Protein AF-A0A3A5YW99-F1 (afdb_monomer_lite)

Foldseek 3Di:
DPPPAAEEEEAEAEDQDPPDPDPVNVVSVVVVVVCVVVRHDYQYQYDHPVSNLVSLVVVLVCVVVVDDHQAYEYEYDLDHSLQSHPVRHNPPVCSVVVSVVVCVVSVHYYHYDYDDNPLLDPVVLVPDPDPVNSVVSVVVNVVVVVVD

Radius of gyration: 16.88 Å; chains: 1; bounding box: 52×38×38 Å

Secondary structure (DSSP, 8-state):
-----EEEEEE-SS---SS---HHHHHHHHHHHHHHHTTEEEEEE-SSHHHHHHHHHHHHHHHHTT---SEEEEE--SS-GGG-STT---SSTTHHHHHHHHHHHTT-EEEEE----GGGSHHHHTT---HHHHHHHHHHHHHHHHT-

Structure (mmCIF, N/CA/C/O backbone):
data_AF-A0A3A5YW99-F1
#
_entry.id   AF-A0A3A5YW99-F1
#
loop_
_atom_site.group_PDB
_atom_site.id
_atom_site.type_symbol
_atom_site.label_atom_id
_atom_site.label_alt_id
_atom_site.label_comp_id
_atom_site.label_asym_id
_atom_site.label_entity_id
_atom_site.label_seq_id
_atom_site.pdbx_PDB_ins_code
_atom_site.Cartn_x
_atom_site.Cartn_y
_atom_site.Cartn_z
_atom_site.occupancy
_atom_site.B_iso_or_equiv
_atom_site.auth_seq_id
_atom_site.auth_comp_id
_atom_site.auth_asym_id
_atom_site.auth_atom_id
_atom_site.pdbx_PDB_model_num
ATOM 1 N N . MET A 1 1 ? -26.660 15.501 5.105 1.00 45.34 1 MET A N 1
ATOM 2 C CA . MET A 1 1 ? -25.822 14.352 5.504 1.00 45.34 1 MET A CA 1
ATOM 3 C C . MET A 1 1 ? -24.400 14.653 5.085 1.00 45.34 1 MET A C 1
ATOM 5 O O . MET A 1 1 ? -24.132 14.706 3.891 1.00 45.34 1 MET A O 1
ATOM 9 N N . GLU A 1 2 ? -23.525 14.930 6.043 1.00 56.53 2 GLU A N 1
ATOM 10 C CA . GLU A 1 2 ? -22.101 15.110 5.772 1.00 56.53 2 GLU A CA 1
ATOM 11 C C . GLU A 1 2 ? -21.537 13.759 5.319 1.00 56.53 2 GLU A C 1
ATOM 13 O O . GLU A 1 2 ? -21.640 12.759 6.031 1.00 56.53 2 GLU A O 1
ATOM 18 N N . LYS A 1 3 ? -21.068 13.686 4.070 1.00 61.62 3 LYS A N 1
ATOM 19 C CA . LYS A 1 3 ? -20.553 12.442 3.499 1.00 61.62 3 LYS A CA 1
ATOM 20 C C . LYS A 1 3 ? -19.266 12.112 4.253 1.00 61.62 3 LYS A C 1
ATOM 22 O O . LYS A 1 3 ? -18.290 12.850 4.148 1.00 61.62 3 LYS A O 1
ATOM 27 N N . SER A 1 4 ? -19.271 11.036 5.039 1.00 77.25 4 SER A N 1
ATOM 28 C CA . SER A 1 4 ? -18.072 10.579 5.740 1.00 77.25 4 SER A CA 1
ATOM 29 C C . SER A 1 4 ? -16.951 10.367 4.724 1.00 77.25 4 SER A C 1
ATOM 31 O O . SER A 1 4 ? -17.144 9.640 3.748 1.00 77.25 4 SER A O 1
ATOM 33 N N . ILE A 1 5 ? -15.798 11.003 4.938 1.00 86.75 5 ILE A N 1
ATOM 34 C CA . ILE A 1 5 ? -14.652 10.882 4.031 1.00 86.75 5 ILE A CA 1
ATOM 35 C C . ILE A 1 5 ? -14.193 9.422 4.015 1.00 86.75 5 ILE A C 1
ATOM 37 O O . ILE A 1 5 ? -13.712 8.909 5.028 1.00 86.75 5 ILE A O 1
ATOM 41 N N . GLN A 1 6 ? -14.332 8.769 2.863 1.00 94.88 6 GLN A N 1
ATOM 42 C CA . GLN A 1 6 ? -13.858 7.406 2.648 1.00 94.88 6 GLN A CA 1
ATOM 43 C C . GLN A 1 6 ? -12.375 7.442 2.290 1.00 94.88 6 GLN A C 1
ATOM 45 O O . GLN A 1 6 ? -11.964 8.172 1.390 1.00 94.88 6 GLN A O 1
ATOM 50 N N . ARG A 1 7 ? -11.559 6.660 3.000 1.00 97.19 7 ARG A N 1
ATOM 51 C CA . ARG A 1 7 ? -10.101 6.622 2.817 1.00 97.19 7 ARG A CA 1
ATOM 52 C C . ARG A 1 7 ? -9.661 5.249 2.371 1.00 97.19 7 ARG A C 1
ATOM 54 O O . ARG A 1 7 ? -10.116 4.242 2.911 1.00 97.19 7 ARG A O 1
ATOM 61 N N . MET A 1 8 ? -8.706 5.212 1.456 1.00 97.12 8 MET A N 1
ATOM 62 C CA . MET A 1 8 ? -8.047 3.973 1.058 1.00 97.12 8 MET A CA 1
ATOM 63 C C . MET A 1 8 ? -6.535 4.169 1.007 1.00 97.12 8 MET A C 1
ATOM 65 O O . MET A 1 8 ? -6.043 5.274 0.775 1.00 97.12 8 MET A O 1
ATOM 69 N N . ILE A 1 9 ? -5.786 3.103 1.274 1.00 97.50 9 ILE A N 1
ATOM 70 C CA . ILE A 1 9 ? -4.322 3.126 1.213 1.00 97.50 9 ILE A CA 1
ATOM 71 C C . ILE A 1 9 ? -3.901 2.541 -0.128 1.00 97.50 9 ILE A C 1
ATOM 73 O O . ILE A 1 9 ? -4.231 1.395 -0.424 1.00 97.50 9 ILE A O 1
ATOM 77 N N . PHE A 1 10 ? -3.125 3.293 -0.901 1.00 95.69 10 PHE A N 1
ATOM 78 C CA . PHE A 1 10 ? -2.525 2.805 -2.138 1.00 95.69 10 PHE A CA 1
ATOM 79 C C . PHE A 1 10 ? -1.040 2.545 -1.904 1.00 95.69 10 PHE A C 1
ATOM 81 O O . PHE A 1 10 ? -0.267 3.478 -1.695 1.00 95.69 10 PHE A O 1
ATOM 88 N N . HIS A 1 11 ? -0.626 1.282 -1.917 1.00 93.50 11 HIS A N 1
ATOM 89 C CA . HIS A 1 11 ? 0.758 0.879 -1.701 1.00 93.50 11 HIS A CA 1
ATOM 90 C C . HIS A 1 11 ? 1.416 0.434 -3.007 1.00 93.50 11 HIS A C 1
ATOM 92 O O . HIS A 1 11 ? 0.943 -0.478 -3.684 1.00 93.50 11 HIS A O 1
ATOM 98 N N . ILE A 1 12 ? 2.562 1.030 -3.321 1.00 88.94 12 ILE A N 1
ATOM 99 C CA . ILE A 1 12 ? 3.391 0.630 -4.452 1.00 88.94 12 ILE A CA 1
ATOM 100 C C . ILE A 1 12 ? 4.880 0.752 -4.074 1.00 88.94 12 ILE A C 1
ATOM 102 O O . ILE A 1 12 ? 5.363 1.844 -3.777 1.00 88.94 12 ILE A O 1
ATOM 106 N N . PRO A 1 13 ? 5.668 -0.341 -4.081 1.00 82.56 13 PRO A N 1
ATOM 107 C CA . PRO A 1 13 ? 7.060 -0.341 -3.624 1.00 82.56 13 PRO A CA 1
ATOM 108 C C . PRO A 1 13 ? 8.028 0.166 -4.710 1.00 82.56 13 PRO A C 1
ATOM 110 O O . PRO A 1 13 ? 9.129 -0.357 -4.877 1.00 82.56 13 PRO A O 1
ATOM 113 N N . MET A 1 14 ? 7.598 1.156 -5.491 1.00 78.12 14 MET A N 1
ATOM 114 C CA . MET A 1 14 ? 8.374 1.855 -6.517 1.00 78.12 14 MET A CA 1
ATOM 115 C C . MET A 1 14 ? 7.861 3.288 -6.654 1.00 78.12 14 MET A C 1
ATOM 117 O O . MET A 1 14 ? 6.774 3.607 -6.182 1.00 78.12 14 MET A O 1
ATOM 121 N N . ARG A 1 15 ? 8.641 4.165 -7.291 1.00 80.19 15 ARG A N 1
ATOM 122 C CA . ARG A 1 15 ? 8.147 5.497 -7.657 1.00 80.19 15 ARG A CA 1
ATOM 123 C C . ARG A 1 15 ? 7.216 5.393 -8.855 1.00 80.19 15 ARG A C 1
ATOM 125 O O . ARG A 1 15 ? 7.598 4.799 -9.867 1.00 80.19 15 ARG A O 1
ATOM 132 N N . ILE A 1 16 ? 6.052 6.021 -8.765 1.00 79.50 16 ILE A N 1
ATOM 133 C CA . ILE A 1 16 ? 5.203 6.258 -9.924 1.00 79.50 16 ILE A CA 1
ATOM 134 C C . ILE A 1 16 ? 5.858 7.362 -10.748 1.00 79.50 16 ILE A C 1
ATOM 136 O O . ILE A 1 16 ? 6.074 8.477 -10.276 1.00 79.50 16 ILE A O 1
ATOM 140 N N . ASN A 1 17 ? 6.196 7.048 -11.995 1.00 74.75 17 ASN A N 1
ATOM 141 C CA . ASN A 1 17 ? 6.605 8.067 -12.946 1.00 74.75 17 ASN A CA 1
ATOM 142 C C . ASN A 1 17 ? 5.360 8.551 -13.692 1.00 74.75 17 ASN A C 1
ATOM 144 O O . ASN A 1 17 ? 4.827 7.825 -14.527 1.00 74.75 17 ASN A O 1
ATOM 148 N N . ARG A 1 18 ? 4.898 9.758 -13.356 1.00 74.12 18 ARG A N 1
ATOM 149 C CA . ARG A 1 18 ? 3.702 10.370 -13.951 1.00 74.12 18 ARG A CA 1
ATOM 150 C C . ARG A 1 18 ? 3.954 10.944 -15.351 1.00 74.12 18 ARG A C 1
ATOM 152 O O . ARG A 1 18 ? 3.004 11.198 -16.074 1.00 74.12 18 ARG A O 1
ATOM 159 N N . GLU A 1 19 ? 5.218 11.113 -15.732 1.00 67.81 19 GLU A N 1
ATOM 160 C CA . GLU A 1 19 ? 5.637 11.700 -17.011 1.00 67.81 19 GLU A CA 1
ATOM 161 C C . GLU A 1 19 ? 5.962 10.633 -18.070 1.00 67.81 19 GLU A C 1
ATOM 163 O O . GLU A 1 19 ? 5.988 10.924 -19.263 1.00 67.81 19 GLU A O 1
ATOM 168 N N . ARG A 1 20 ? 6.216 9.377 -17.667 1.00 59.78 20 ARG A N 1
ATOM 169 C CA . ARG A 1 20 ? 6.559 8.287 -18.597 1.00 59.78 2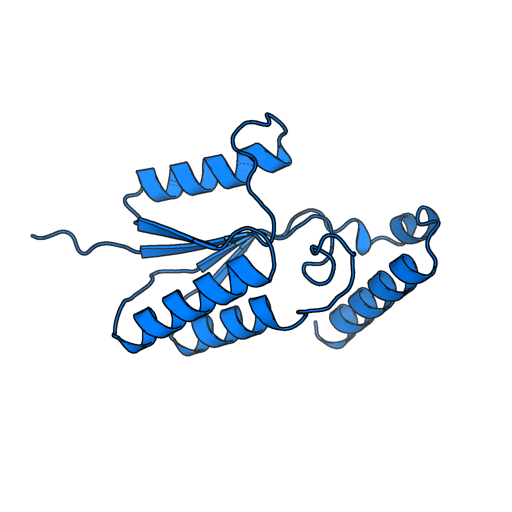0 ARG A CA 1
ATOM 170 C C . ARG A 1 20 ? 5.343 7.476 -19.033 1.00 59.78 20 ARG A C 1
ATOM 172 O O . ARG A 1 20 ? 4.686 6.824 -18.226 1.00 59.78 20 ARG A O 1
ATOM 179 N N . ALA A 1 21 ? 5.165 7.388 -20.348 1.00 55.88 21 ALA A N 1
ATOM 180 C CA . ALA A 1 21 ? 4.105 6.641 -21.021 1.00 55.88 21 ALA A CA 1
ATOM 181 C C . ALA A 1 21 ? 4.393 5.131 -21.209 1.00 55.88 21 ALA A C 1
ATOM 183 O O . ALA A 1 21 ? 3.995 4.546 -22.211 1.00 55.88 21 ALA A O 1
ATOM 184 N N . SER A 1 22 ? 5.089 4.459 -20.283 1.00 59.78 22 SER A N 1
ATOM 185 C CA . SER A 1 22 ? 5.155 2.986 -20.318 1.00 59.78 22 SER A CA 1
ATOM 186 C C . SER A 1 22 ? 3.912 2.376 -19.669 1.00 59.78 22 SER A C 1
ATOM 188 O O . SER A 1 22 ? 3.496 2.821 -18.601 1.00 59.78 22 SER A O 1
ATOM 190 N N . ALA A 1 23 ? 3.348 1.314 -20.256 1.00 57.66 23 ALA A N 1
ATOM 191 C CA . ALA A 1 23 ? 2.140 0.641 -19.751 1.00 57.66 23 ALA A CA 1
ATOM 192 C C . ALA A 1 23 ? 2.240 0.225 -18.265 1.00 57.66 23 ALA A C 1
ATOM 194 O O . ALA A 1 23 ? 1.275 0.337 -17.507 1.00 57.66 23 ALA A O 1
ATOM 195 N N . SER A 1 24 ? 3.436 -0.170 -17.814 1.00 59.78 24 SER A N 1
ATOM 196 C CA . SER A 1 24 ? 3.736 -0.505 -16.414 1.00 59.78 24 SER A CA 1
ATOM 197 C C . SER A 1 24 ? 3.653 0.689 -15.451 1.00 59.78 24 SER A C 1
ATOM 199 O O . SER A 1 24 ? 3.419 0.490 -14.258 1.00 59.78 24 SER A O 1
ATOM 201 N N . SER A 1 25 ? 3.820 1.913 -15.960 1.00 66.44 25 SER A N 1
ATOM 202 C CA . SER A 1 25 ? 3.738 3.179 -15.218 1.00 66.44 25 SER A CA 1
ATOM 203 C C . SER A 1 25 ? 2.347 3.809 -15.287 1.00 66.44 25 SER A C 1
ATOM 205 O O . SER A 1 25 ? 1.930 4.450 -14.328 1.00 66.44 25 SER A O 1
ATOM 207 N N . ILE A 1 26 ? 1.604 3.571 -16.373 1.00 80.44 26 ILE A N 1
ATOM 208 C CA . ILE A 1 26 ? 0.255 4.119 -16.575 1.00 80.44 26 ILE A CA 1
ATOM 209 C C . ILE A 1 26 ? -0.767 3.457 -15.645 1.00 80.44 26 ILE A C 1
ATOM 211 O O . ILE A 1 26 ? -1.641 4.133 -15.108 1.00 80.44 26 ILE A O 1
ATOM 215 N N . ARG A 1 27 ? -0.663 2.142 -15.417 1.00 85.19 27 ARG A N 1
ATOM 216 C CA . ARG A 1 27 ? -1.647 1.400 -14.610 1.00 85.19 27 ARG A CA 1
ATOM 217 C C . ARG A 1 27 ? -1.789 1.928 -13.168 1.00 85.19 27 ARG A C 1
ATOM 219 O O . ARG A 1 27 ? -2.921 2.233 -12.803 1.00 85.19 27 ARG A O 1
ATOM 226 N N . PRO A 1 28 ? -0.713 2.107 -12.369 1.00 89.44 28 PRO A N 1
ATOM 227 C CA . PRO A 1 28 ? -0.835 2.702 -11.036 1.00 89.44 28 PRO A CA 1
ATOM 228 C C . PRO A 1 28 ? -1.515 4.076 -11.053 1.00 89.44 28 PRO A C 1
ATOM 230 O O . PRO A 1 28 ? -2.364 4.348 -10.212 1.00 89.44 28 PRO A O 1
ATOM 233 N N . VAL A 1 29 ? -1.186 4.918 -12.042 1.00 89.38 29 VAL A N 1
ATOM 234 C CA . VAL A 1 29 ? -1.790 6.251 -12.209 1.00 89.38 29 VAL A CA 1
ATOM 235 C C . VAL A 1 29 ? -3.292 6.128 -12.462 1.00 89.38 29 VAL A C 1
ATOM 237 O O . VAL A 1 29 ? -4.084 6.737 -11.751 1.00 89.38 29 VAL A O 1
ATOM 240 N N . LYS A 1 30 ? -3.699 5.275 -13.409 1.00 91.00 30 LYS A N 1
ATOM 241 C CA . LYS A 1 30 ? -5.114 5.050 -13.739 1.00 91.00 30 LYS A CA 1
ATOM 242 C C . LYS A 1 30 ? -5.911 4.480 -12.569 1.00 91.00 30 LYS A C 1
ATOM 244 O O . LYS A 1 30 ? -7.070 4.849 -12.400 1.00 91.00 30 LYS A O 1
ATOM 249 N N . MET A 1 31 ? -5.301 3.612 -11.763 1.00 92.81 31 MET A N 1
ATOM 250 C CA . MET A 1 31 ? -5.939 3.071 -10.564 1.00 92.81 31 MET A CA 1
ATOM 251 C C . MET A 1 31 ? -6.138 4.146 -9.491 1.00 92.81 31 MET A C 1
ATOM 253 O O . MET A 1 31 ? -7.221 4.216 -8.917 1.00 92.81 31 MET A O 1
ATOM 257 N N . ILE A 1 32 ? -5.147 5.013 -9.252 1.00 93.25 32 ILE A N 1
ATOM 258 C CA . ILE A 1 32 ? -5.292 6.155 -8.330 1.00 93.25 32 ILE A CA 1
ATOM 259 C C . ILE A 1 32 ? -6.422 7.074 -8.809 1.00 93.25 32 ILE A C 1
ATOM 261 O O . ILE A 1 32 ? -7.364 7.306 -8.055 1.00 93.25 32 ILE A O 1
ATOM 265 N N . GLU A 1 33 ? -6.397 7.491 -10.081 1.00 93.88 33 GLU A N 1
ATOM 266 C CA . GLU A 1 33 ? -7.447 8.329 -10.685 1.00 93.88 33 GLU A CA 1
ATOM 267 C C . GLU A 1 33 ? -8.840 7.679 -10.582 1.00 93.88 33 GLU A C 1
ATOM 269 O O . GLU A 1 33 ? -9.857 8.356 -10.444 1.00 93.88 33 GLU A O 1
ATOM 274 N N . ALA A 1 34 ? -8.927 6.350 -10.700 1.00 95.25 34 ALA A N 1
ATOM 275 C CA . ALA A 1 34 ? -10.185 5.627 -10.550 1.00 95.25 34 ALA A CA 1
ATOM 276 C C . ALA A 1 34 ? -10.714 5.697 -9.111 1.00 95.25 34 ALA A C 1
ATOM 278 O O . ALA A 1 34 ? -11.887 6.011 -8.924 1.00 95.25 34 ALA A O 1
ATOM 279 N N . PHE A 1 35 ? -9.869 5.467 -8.102 1.00 95.38 35 PHE A N 1
ATOM 280 C CA . PHE A 1 35 ? -10.285 5.567 -6.700 1.00 95.38 35 PHE A CA 1
ATOM 281 C C . PHE A 1 35 ? -10.665 6.998 -6.305 1.00 95.38 35 PHE A C 1
ATOM 283 O O . PHE A 1 35 ? -11.682 7.190 -5.638 1.00 95.38 35 PHE A O 1
ATOM 290 N N . GLU A 1 36 ? -9.920 7.998 -6.775 1.00 95.06 36 GLU A N 1
ATOM 291 C CA . GLU A 1 36 ? -10.257 9.412 -6.568 1.00 95.06 36 GLU A CA 1
ATOM 292 C C . GLU A 1 36 ? -11.624 9.755 -7.181 1.00 95.06 36 GLU A C 1
ATOM 294 O O . GLU A 1 36 ? -12.462 10.366 -6.519 1.00 95.06 36 GLU A O 1
ATOM 299 N N . ARG A 1 37 ? -11.914 9.285 -8.405 1.00 95.75 37 ARG A N 1
ATOM 300 C CA . ARG A 1 37 ? -13.232 9.469 -9.050 1.00 95.75 37 ARG A CA 1
ATOM 301 C C . ARG A 1 37 ? -14.379 8.765 -8.329 1.00 95.75 37 ARG A C 1
ATOM 303 O O . ARG A 1 37 ? -15.507 9.244 -8.387 1.00 95.75 37 ARG A O 1
ATOM 310 N N . LEU A 1 38 ? -14.105 7.656 -7.643 1.00 94.56 38 LEU A N 1
ATOM 311 C CA . LEU A 1 38 ? -15.080 6.986 -6.776 1.00 94.56 38 LEU A CA 1
ATOM 312 C C . LEU A 1 38 ? -15.334 7.759 -5.467 1.00 94.56 38 LEU A C 1
ATOM 314 O O . LEU A 1 38 ? -16.252 7.414 -4.725 1.00 94.56 38 LEU A O 1
ATOM 318 N N . GLY A 1 39 ? -14.567 8.822 -5.201 1.00 95.12 39 GLY A N 1
ATOM 319 C CA . GLY A 1 39 ? -14.714 9.682 -4.030 1.00 95.12 39 GLY A CA 1
ATOM 320 C C . GLY A 1 39 ? -13.842 9.281 -2.843 1.00 95.12 39 GLY A C 1
ATOM 321 O O . GLY A 1 39 ? -14.085 9.764 -1.737 1.00 95.12 39 GLY A O 1
ATOM 322 N N . TYR A 1 40 ? -12.845 8.415 -3.048 1.00 96.31 40 TYR A N 1
ATOM 323 C CA . TYR A 1 40 ? -11.885 8.069 -2.005 1.00 96.31 40 TYR A CA 1
ATOM 324 C C . TYR A 1 40 ? -10.791 9.127 -1.866 1.00 96.31 40 TYR A C 1
ATOM 326 O O . TYR A 1 40 ? -10.194 9.568 -2.846 1.00 96.31 40 TYR A O 1
ATOM 334 N N . GLU A 1 41 ? -10.433 9.438 -0.625 1.00 96.69 41 GLU A N 1
ATOM 335 C CA . GLU A 1 41 ? -9.150 10.049 -0.300 1.00 96.69 41 GLU A CA 1
ATOM 336 C C . GLU A 1 41 ? -8.060 8.963 -0.384 1.00 96.69 41 GLU A C 1
ATOM 338 O O . GLU A 1 41 ? -7.999 8.037 0.438 1.00 96.69 41 GLU A O 1
ATOM 343 N N . VAL A 1 42 ? -7.210 9.058 -1.410 1.00 96.75 42 VAL A N 1
ATOM 344 C CA . VAL A 1 42 ? -6.159 8.073 -1.694 1.00 96.75 42 VAL A CA 1
ATOM 345 C C . VAL A 1 42 ? -4.881 8.398 -0.922 1.00 96.75 42 VAL A C 1
ATOM 347 O O . VAL A 1 42 ? -4.141 9.337 -1.225 1.00 96.75 42 VAL A O 1
ATOM 350 N N . ILE A 1 43 ? -4.563 7.567 0.067 1.00 97.00 43 ILE A N 1
ATOM 351 C CA . ILE A 1 43 ? -3.358 7.697 0.885 1.00 97.00 43 ILE A CA 1
ATOM 352 C C . ILE A 1 43 ? -2.229 6.882 0.258 1.00 97.00 43 ILE A C 1
ATOM 354 O O . ILE A 1 43 ? -2.081 5.681 0.490 1.00 97.00 43 ILE A O 1
ATOM 358 N N . LEU A 1 44 ? -1.419 7.564 -0.552 1.00 94.88 44 LEU A N 1
ATOM 359 C CA . LEU A 1 44 ? -0.330 6.948 -1.306 1.00 94.88 44 LEU A CA 1
ATOM 360 C C . LEU A 1 44 ? 0.893 6.628 -0.428 1.00 94.88 44 LEU A C 1
ATOM 362 O O . LEU A 1 44 ? 1.393 7.487 0.310 1.00 94.88 44 LEU A O 1
ATOM 366 N N . ILE A 1 45 ? 1.395 5.401 -0.562 1.00 93.69 45 ILE A N 1
ATOM 367 C CA . ILE A 1 45 ? 2.696 4.923 -0.091 1.00 93.69 45 ILE A CA 1
ATOM 368 C C . ILE A 1 45 ? 3.507 4.538 -1.327 1.00 93.69 45 ILE A C 1
ATOM 370 O O . ILE A 1 45 ? 3.272 3.489 -1.926 1.00 93.69 45 ILE A O 1
ATOM 374 N N . GLU A 1 46 ? 4.474 5.376 -1.688 1.00 90.00 46 GLU A N 1
ATOM 375 C CA . GLU A 1 46 ? 5.368 5.135 -2.819 1.00 90.00 46 GLU A CA 1
ATOM 376 C C . GLU A 1 46 ? 6.815 5.548 -2.523 1.00 90.00 46 GLU A C 1
ATOM 378 O O . GLU A 1 46 ? 7.115 6.201 -1.518 1.00 90.00 46 GLU A O 1
ATOM 383 N N . GLY A 1 47 ? 7.725 5.188 -3.427 1.00 83.81 47 GLY A N 1
ATOM 384 C CA . GLY A 1 47 ? 9.124 5.604 -3.364 1.00 83.81 47 GLY A CA 1
ATOM 385 C C . GLY A 1 47 ? 10.051 4.625 -2.645 1.00 83.81 47 GLY A C 1
ATOM 386 O O . GLY A 1 47 ? 9.784 3.426 -2.576 1.00 83.81 47 GLY A O 1
ATOM 387 N N . ASN A 1 48 ? 11.197 5.128 -2.178 1.00 82.50 48 ASN A N 1
ATOM 388 C CA . ASN A 1 48 ? 12.241 4.304 -1.551 1.00 82.50 48 ASN A CA 1
ATOM 389 C C . ASN A 1 48 ? 11.869 3.872 -0.118 1.00 82.50 48 ASN A C 1
ATOM 391 O O . ASN A 1 48 ? 10.927 4.408 0.471 1.00 82.50 48 ASN A O 1
ATOM 395 N N . ALA A 1 49 ? 12.624 2.937 0.469 1.00 80.62 49 ALA A N 1
ATOM 396 C CA . ALA A 1 49 ? 12.332 2.407 1.806 1.00 80.62 49 ALA A CA 1
ATOM 397 C C . ALA A 1 49 ? 12.166 3.490 2.888 1.00 80.62 49 ALA A C 1
ATOM 399 O O . ALA A 1 49 ? 11.288 3.371 3.741 1.00 80.62 49 ALA A O 1
ATOM 400 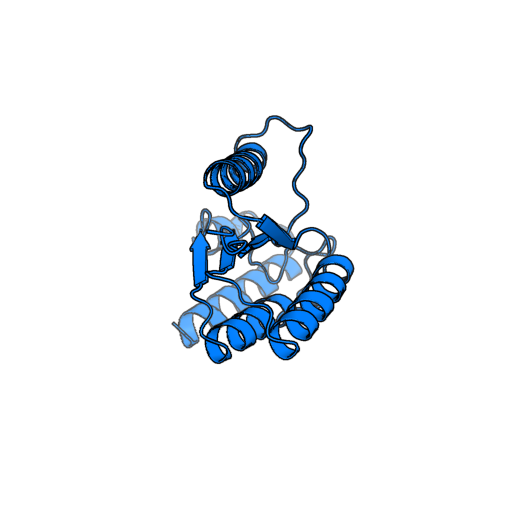N N . SER A 1 50 ? 12.962 4.565 2.851 1.00 84.06 50 SER A N 1
ATOM 401 C CA . SER A 1 50 ? 12.864 5.663 3.826 1.00 84.06 50 SER A CA 1
ATOM 402 C C . SER A 1 50 ? 11.542 6.428 3.694 1.00 84.06 50 SER A C 1
ATOM 404 O O . SER A 1 50 ? 10.846 6.650 4.691 1.00 84.06 50 SER A O 1
ATOM 406 N N . GLN A 1 51 ? 11.143 6.750 2.458 1.00 87.62 51 GLN A N 1
ATOM 407 C CA . GLN A 1 51 ? 9.860 7.397 2.159 1.00 87.62 51 GLN A CA 1
ATOM 408 C C . GLN A 1 51 ? 8.686 6.513 2.604 1.00 87.62 51 GLN A C 1
ATOM 410 O O . GLN A 1 51 ? 7.810 6.980 3.339 1.00 87.62 51 GLN A O 1
ATOM 415 N N . ARG A 1 52 ? 8.716 5.218 2.255 1.00 90.56 52 ARG A N 1
ATOM 416 C CA . ARG A 1 52 ? 7.686 4.252 2.672 1.00 90.56 52 ARG A CA 1
ATOM 417 C C . ARG A 1 52 ? 7.623 4.122 4.192 1.00 90.56 52 ARG A C 1
ATOM 419 O O . ARG A 1 52 ? 6.543 4.206 4.765 1.00 90.56 52 ARG A O 1
ATOM 426 N N . LYS A 1 53 ? 8.768 4.016 4.874 1.00 89.94 53 LYS A N 1
ATOM 427 C CA . LYS A 1 53 ? 8.846 3.924 6.342 1.00 89.94 53 LYS A CA 1
ATOM 428 C C . LYS A 1 53 ? 8.235 5.140 7.034 1.00 89.94 53 LYS A C 1
ATOM 430 O O . LYS A 1 53 ? 7.478 4.965 7.992 1.00 89.94 53 LYS A O 1
ATOM 435 N N . LYS A 1 54 ? 8.533 6.354 6.557 1.00 93.50 54 LYS A N 1
ATOM 436 C CA . LYS A 1 54 ? 7.943 7.589 7.096 1.00 93.50 54 LYS A CA 1
ATOM 437 C C . LYS A 1 54 ? 6.421 7.571 6.940 1.00 93.50 54 LYS A C 1
ATOM 439 O O . LYS A 1 54 ? 5.706 7.722 7.929 1.00 93.50 54 LYS A O 1
ATOM 444 N N . ARG A 1 55 ? 5.939 7.281 5.731 1.00 95.00 55 ARG A N 1
ATOM 445 C CA . ARG A 1 55 ? 4.506 7.249 5.419 1.00 95.00 55 ARG A CA 1
ATOM 446 C C . ARG A 1 55 ? 3.753 6.180 6.212 1.00 95.00 55 ARG A C 1
ATOM 448 O O . ARG A 1 55 ? 2.702 6.450 6.782 1.00 95.00 55 ARG A O 1
ATOM 455 N N . ILE A 1 56 ? 4.327 4.984 6.333 1.00 95.12 56 ILE A N 1
ATOM 456 C CA . ILE A 1 56 ? 3.784 3.895 7.155 1.00 95.12 56 ILE A CA 1
ATOM 457 C C . ILE A 1 56 ? 3.674 4.325 8.622 1.00 95.12 56 ILE A C 1
ATOM 459 O O . ILE A 1 56 ? 2.672 4.029 9.271 1.00 95.12 56 ILE A O 1
ATOM 463 N N . LYS A 1 57 ? 4.677 5.028 9.166 1.00 95.88 57 LYS A N 1
ATOM 464 C CA . LYS A 1 57 ? 4.636 5.517 10.553 1.00 95.88 57 LYS A CA 1
ATOM 465 C C . LYS A 1 57 ? 3.477 6.497 10.766 1.00 95.88 57 LYS A C 1
ATOM 467 O O . LYS A 1 57 ? 2.766 6.361 11.759 1.00 95.88 57 LYS A O 1
ATOM 472 N N . GLU A 1 58 ? 3.267 7.422 9.834 1.00 97.06 58 GLU A N 1
ATOM 473 C CA . GLU A 1 58 ? 2.147 8.377 9.857 1.00 97.06 58 GLU A CA 1
ATOM 474 C C . GLU A 1 58 ? 0.792 7.658 9.805 1.00 97.06 58 GLU A C 1
ATOM 476 O O . GLU A 1 58 ? -0.068 7.897 10.650 1.00 97.06 58 GLU A O 1
ATOM 481 N N . ILE A 1 59 ? 0.620 6.705 8.886 1.00 96.88 59 ILE A N 1
ATOM 482 C CA . ILE A 1 59 ? -0.633 5.945 8.755 1.00 96.88 59 ILE A CA 1
ATOM 483 C C . ILE A 1 59 ? -0.914 5.133 10.023 1.00 96.88 59 ILE A C 1
ATOM 485 O O . ILE A 1 59 ? -2.023 5.175 10.554 1.00 96.88 59 ILE A O 1
ATOM 489 N N . LYS A 1 60 ? 0.097 4.444 10.569 1.00 96.88 60 LYS A N 1
ATOM 490 C CA . LYS A 1 60 ? -0.035 3.708 11.836 1.00 96.88 60 LYS A CA 1
ATOM 491 C C . LYS A 1 60 ? -0.408 4.628 13.003 1.00 96.88 60 LYS A C 1
ATOM 493 O O . LYS A 1 60 ? -1.095 4.189 13.922 1.00 96.88 60 LYS A O 1
ATOM 498 N N . HIS A 1 61 ? 0.073 5.869 13.017 1.00 97.56 61 HIS A N 1
ATOM 499 C CA . HIS A 1 61 ? -0.306 6.864 14.025 1.00 97.56 61 HIS A CA 1
ATOM 500 C C . HIS A 1 61 ? -1.768 7.287 13.872 1.00 97.56 61 HIS A C 1
ATOM 502 O O . HIS A 1 61 ? -2.512 7.274 14.848 1.00 97.56 61 HIS A O 1
ATOM 508 N N . ASN A 1 62 ? -2.203 7.560 12.643 1.00 96.56 62 ASN A N 1
ATOM 509 C CA . ASN A 1 62 ? -3.582 7.940 12.335 1.00 96.56 62 ASN A CA 1
ATOM 510 C C . ASN A 1 62 ? -4.582 6.829 12.689 1.00 96.56 62 ASN A C 1
ATOM 512 O O . ASN A 1 62 ? -5.598 7.111 13.318 1.00 96.56 62 ASN A O 1
ATOM 516 N N . ILE A 1 63 ? -4.264 5.568 12.373 1.00 96.19 63 ILE A N 1
ATOM 517 C CA . ILE A 1 63 ? -5.096 4.407 12.738 1.00 96.19 63 ILE A CA 1
ATOM 518 C C . ILE A 1 63 ? -5.292 4.333 14.259 1.00 96.19 63 ILE A C 1
ATOM 520 O O . ILE A 1 63 ? -6.406 4.141 14.734 1.00 96.19 63 ILE A O 1
ATOM 524 N N . ARG A 1 64 ? -4.229 4.556 15.045 1.00 95.69 64 ARG A N 1
ATOM 525 C CA . ARG A 1 64 ? -4.323 4.574 16.517 1.00 95.69 64 ARG A CA 1
ATOM 526 C C . ARG A 1 64 ? -5.130 5.750 17.065 1.00 95.69 64 ARG A C 1
ATOM 528 O O . ARG A 1 64 ? -5.663 5.643 18.160 1.00 95.69 64 ARG A O 1
ATOM 535 N N . LYS A 1 65 ? -5.222 6.850 16.316 1.00 96.38 65 LYS A N 1
ATOM 536 C CA . LYS A 1 65 ? -6.070 8.006 16.641 1.00 96.38 65 LYS A CA 1
ATOM 537 C C . LYS A 1 65 ? -7.533 7.832 16.215 1.00 96.38 65 LYS A C 1
ATOM 539 O O . LYS A 1 65 ? -8.312 8.760 16.391 1.00 96.38 65 LYS A O 1
ATOM 544 N N . GLY A 1 66 ? -7.903 6.681 15.653 1.00 95.00 66 GLY A N 1
ATOM 545 C CA . GLY A 1 66 ? -9.272 6.393 15.221 1.00 95.00 66 GLY A CA 1
ATOM 546 C C . GLY A 1 66 ? -9.573 6.766 13.769 1.00 95.00 66 GLY A C 1
ATOM 547 O O . GLY A 1 66 ? -10.723 6.673 13.355 1.00 95.00 66 GLY A O 1
ATOM 548 N N . VAL A 1 67 ? -8.570 7.154 12.969 1.00 95.31 67 VAL A N 1
ATOM 549 C CA . VAL A 1 67 ? -8.774 7.327 11.523 1.00 95.31 67 VAL A CA 1
ATOM 550 C C . VAL A 1 67 ? -9.000 5.959 10.888 1.00 95.31 67 VAL A C 1
ATOM 552 O O . VAL A 1 67 ? -8.144 5.074 10.975 1.00 95.31 67 VAL A O 1
ATOM 555 N N . THR A 1 68 ? -10.136 5.805 10.218 1.00 94.50 68 THR A N 1
ATOM 556 C CA . THR A 1 68 ? -10.515 4.582 9.514 1.00 94.50 68 THR A CA 1
ATOM 557 C C . THR A 1 68 ? -10.051 4.607 8.060 1.00 94.50 68 THR A C 1
ATOM 559 O O . THR A 1 68 ? -9.937 5.661 7.430 1.00 94.50 68 THR A O 1
ATOM 562 N N . TYR A 1 69 ? -9.762 3.416 7.542 1.00 96.31 69 TYR A N 1
ATOM 563 C CA . TYR A 1 69 ? -9.414 3.165 6.148 1.00 96.31 69 TYR A CA 1
ATOM 564 C C . TYR A 1 69 ? -10.213 1.947 5.700 1.00 96.31 69 TYR A C 1
ATOM 566 O O . TYR A 1 69 ? -10.155 0.910 6.361 1.00 96.31 69 TYR A O 1
ATOM 574 N N . ASP A 1 70 ? -10.930 2.061 4.587 1.00 95.81 70 ASP A N 1
ATOM 575 C CA . ASP A 1 70 ? -11.850 1.013 4.138 1.00 95.81 70 ASP A CA 1
ATOM 576 C C . ASP A 1 70 ? -11.077 -0.221 3.650 1.00 95.81 70 ASP A C 1
ATOM 578 O O . ASP A 1 70 ? -11.450 -1.366 3.921 1.00 95.81 70 ASP A O 1
ATOM 582 N N . PHE A 1 71 ? -9.964 0.008 2.946 1.00 96.06 71 PHE A N 1
ATOM 583 C CA . PHE A 1 71 ? -9.070 -1.039 2.464 1.00 96.06 71 PHE A CA 1
ATOM 584 C C . PHE A 1 71 ? -7.676 -0.505 2.104 1.00 96.06 71 PHE A C 1
ATOM 586 O O . PHE A 1 71 ? -7.443 0.697 1.941 1.00 96.06 71 PHE A O 1
ATOM 593 N N . LEU A 1 72 ? -6.740 -1.439 1.955 1.00 95.88 72 LEU A N 1
ATOM 594 C CA . LEU A 1 72 ? -5.418 -1.235 1.382 1.00 95.88 72 LEU A CA 1
ATOM 595 C C . LEU A 1 72 ? -5.356 -1.953 0.036 1.00 95.88 72 LEU A C 1
ATOM 597 O O . LEU A 1 72 ? -5.571 -3.160 -0.036 1.00 95.88 72 LEU A O 1
ATOM 601 N N . TYR A 1 73 ? -5.016 -1.226 -1.018 1.00 94.50 73 TYR A N 1
ATOM 602 C CA . TYR A 1 73 ? -4.703 -1.779 -2.327 1.00 94.50 73 TYR A CA 1
ATOM 603 C C . TYR A 1 73 ? -3.190 -1.715 -2.548 1.00 94.50 73 TYR A C 1
ATOM 605 O O . TYR A 1 73 ? -2.589 -0.646 -2.458 1.00 94.50 73 TYR A O 1
ATOM 613 N N . SER A 1 74 ? -2.558 -2.861 -2.792 1.00 90.75 74 SER A N 1
ATOM 614 C CA . SER A 1 74 ? -1.115 -2.972 -3.004 1.00 90.75 74 SER A CA 1
ATOM 615 C C . SER A 1 74 ? -0.811 -3.479 -4.403 1.00 90.75 74 SER A C 1
ATOM 617 O O . SER A 1 74 ? -1.358 -4.494 -4.818 1.00 90.75 74 SER A O 1
ATOM 619 N N . GLU A 1 75 ? 0.156 -2.866 -5.078 1.00 85.19 75 GLU A N 1
ATOM 620 C CA . GLU A 1 75 ? 0.697 -3.370 -6.341 1.00 85.19 75 GLU A CA 1
ATOM 621 C C . GLU A 1 75 ? 2.131 -3.867 -6.169 1.00 85.19 75 GLU A C 1
ATOM 623 O O . GLU A 1 75 ? 2.960 -3.179 -5.574 1.00 85.19 75 GLU A O 1
ATOM 628 N N . SER A 1 76 ? 2.449 -5.054 -6.691 1.00 70.50 76 SER A N 1
ATOM 629 C CA . SER A 1 76 ? 3.818 -5.586 -6.658 1.00 70.50 76 SER A CA 1
ATOM 630 C C . SER A 1 76 ? 4.659 -5.146 -7.867 1.00 70.50 76 SER A C 1
ATOM 632 O O . SER A 1 76 ? 4.150 -4.684 -8.893 1.00 70.50 76 SER A O 1
ATOM 634 N N . SER A 1 77 ? 5.984 -5.268 -7.740 1.00 59.16 77 SER A N 1
ATOM 635 C CA . SER A 1 77 ? 6.916 -5.142 -8.866 1.00 59.16 77 SER A CA 1
ATOM 636 C C . SER A 1 77 ? 7.060 -6.467 -9.627 1.00 59.16 77 SER A C 1
ATOM 638 O O . SER A 1 77 ? 6.720 -7.519 -9.100 1.00 59.16 77 SER A O 1
ATOM 640 N N . THR A 1 78 ? 7.616 -6.429 -10.845 1.00 49.47 78 THR A N 1
ATOM 641 C CA . THR A 1 78 ? 8.057 -7.630 -11.598 1.00 49.47 78 THR A CA 1
ATOM 642 C C . THR A 1 78 ? 9.272 -8.313 -10.959 1.00 49.47 78 THR A C 1
ATOM 644 O O . THR A 1 78 ? 9.659 -9.415 -11.333 1.00 49.47 78 THR A O 1
ATOM 647 N N . MET A 1 79 ? 9.882 -7.651 -9.980 1.00 46.97 79 MET A N 1
ATOM 648 C CA . MET A 1 79 ? 10.940 -8.167 -9.126 1.00 46.97 79 MET A CA 1
ATOM 649 C C . MET A 1 79 ? 10.361 -8.392 -7.722 1.00 46.97 79 MET A C 1
ATOM 651 O O . MET A 1 79 ? 9.474 -7.627 -7.327 1.00 46.97 79 MET A O 1
ATOM 655 N N . PRO A 1 80 ? 10.836 -9.382 -6.941 1.00 50.44 80 PRO A N 1
ATOM 656 C CA . PRO A 1 80 ? 10.376 -9.551 -5.570 1.00 50.44 80 PRO A CA 1
ATOM 657 C C . PRO A 1 80 ? 10.424 -8.225 -4.811 1.00 50.44 80 PRO A C 1
ATOM 659 O O . PRO A 1 80 ? 11.424 -7.512 -4.898 1.00 50.44 80 PRO A O 1
ATOM 662 N N . THR A 1 81 ? 9.377 -7.899 -4.047 1.00 52.69 81 THR A N 1
ATOM 663 C CA . THR A 1 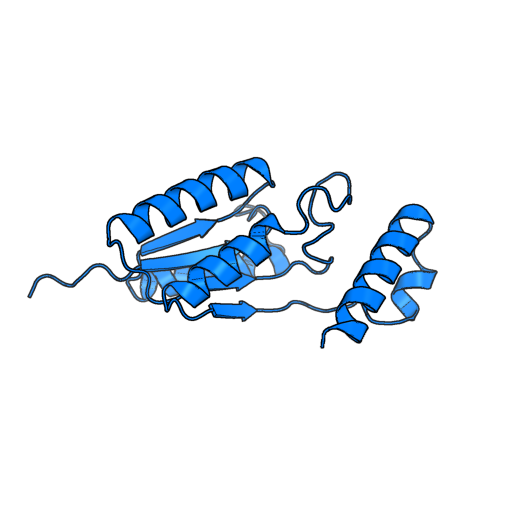81 ? 9.309 -6.674 -3.220 1.00 52.69 81 THR A CA 1
ATOM 664 C C . THR A 1 81 ? 10.547 -6.510 -2.328 1.00 52.69 81 THR A C 1
ATOM 666 O O . THR A 1 81 ? 10.969 -5.405 -2.019 1.00 52.69 81 THR A O 1
ATOM 669 N N . LEU A 1 82 ? 11.186 -7.628 -1.982 1.00 49.78 82 LEU A N 1
ATOM 670 C CA . LEU A 1 82 ? 12.426 -7.718 -1.218 1.00 49.78 82 LEU A CA 1
ATOM 671 C C . LEU A 1 82 ? 13.659 -7.144 -1.944 1.00 49.78 82 LEU A C 1
ATOM 673 O O . LEU A 1 82 ? 14.656 -6.855 -1.298 1.00 49.78 82 LEU A O 1
ATOM 677 N N . LEU A 1 83 ? 13.622 -6.970 -3.266 1.00 49.25 83 LEU A N 1
ATOM 678 C CA . LEU A 1 83 ? 14.756 -6.534 -4.091 1.00 49.25 83 LEU A CA 1
ATOM 679 C C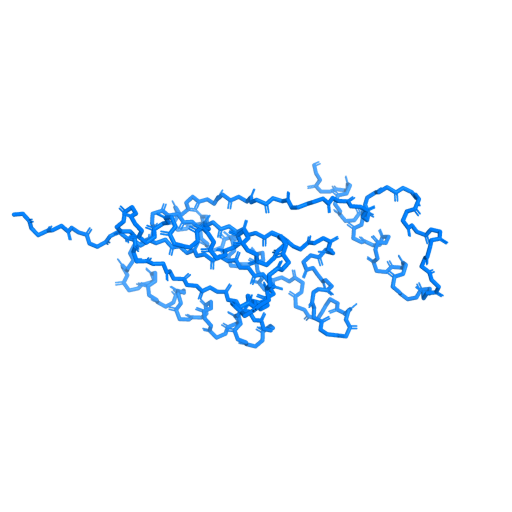 . LEU A 1 83 ? 14.495 -5.203 -4.818 1.00 49.25 83 LEU A C 1
ATOM 681 O O . LEU A 1 83 ? 15.292 -4.815 -5.670 1.00 49.25 83 LEU A O 1
ATOM 685 N N . THR A 1 84 ? 13.401 -4.494 -4.512 1.00 49.91 84 THR A N 1
ATOM 686 C CA . THR A 1 84 ? 13.008 -3.251 -5.212 1.00 49.91 84 THR A CA 1
ATOM 687 C C . THR A 1 84 ? 13.855 -2.024 -4.872 1.00 49.91 84 THR A C 1
ATOM 689 O O . THR A 1 84 ? 13.738 -1.000 -5.545 1.00 49.91 84 THR A O 1
ATOM 692 N N . GLU A 1 85 ? 14.738 -2.102 -3.877 1.00 51.84 85 GLU A N 1
ATOM 693 C CA . GLU A 1 85 ? 15.691 -1.029 -3.582 1.00 51.84 85 GLU A CA 1
ATOM 694 C C . GLU A 1 85 ? 16.789 -0.943 -4.659 1.00 51.84 85 GLU A C 1
ATOM 696 O O . GLU A 1 85 ? 17.167 -1.952 -5.250 1.00 51.84 85 GLU A O 1
ATOM 701 N N . LYS A 1 86 ? 17.348 0.258 -4.895 1.00 47.72 86 LYS A N 1
ATOM 702 C CA . LYS A 1 86 ? 18.334 0.532 -5.972 1.00 47.72 86 LYS A CA 1
ATOM 703 C C . LYS A 1 86 ? 19.563 -0.389 -5.967 1.00 47.72 86 LYS A C 1
ATOM 705 O O . LYS A 1 86 ? 20.212 -0.550 -6.991 1.00 47.72 86 LYS A O 1
ATOM 710 N N . HIS A 1 87 ? 19.887 -0.967 -4.815 1.00 51.56 87 HIS A N 1
ATOM 711 C CA . HIS A 1 87 ? 21.022 -1.871 -4.632 1.00 51.56 87 HIS A CA 1
ATOM 712 C C . HIS A 1 87 ? 20.636 -3.357 -4.724 1.00 51.56 87 HIS A C 1
ATOM 714 O O . HIS A 1 87 ? 21.478 -4.214 -4.460 1.00 51.56 87 HIS A O 1
ATOM 720 N N . HIS A 1 88 ? 19.371 -3.666 -5.038 1.00 52.00 88 HIS A N 1
ATOM 721 C CA . HIS A 1 88 ? 18.814 -5.020 -5.135 1.00 52.00 88 HIS A CA 1
ATOM 722 C C . HIS A 1 88 ? 19.148 -5.910 -3.929 1.00 52.00 88 HIS A C 1
ATOM 724 O O . HIS A 1 88 ? 19.361 -7.111 -4.062 1.00 52.00 88 HIS A O 1
ATOM 730 N N . CYS A 1 89 ? 19.224 -5.305 -2.740 1.00 39.94 89 CYS A N 1
ATOM 731 C CA . CYS A 1 89 ? 19.499 -5.990 -1.483 1.00 39.94 89 CYS A CA 1
ATOM 732 C C . CYS A 1 89 ? 18.249 -5.952 -0.590 1.00 39.94 89 CYS A C 1
ATOM 734 O O . CYS A 1 89 ? 17.664 -4.870 -0.437 1.00 39.94 89 CYS A O 1
ATOM 736 N N . PRO A 1 90 ? 17.882 -7.073 0.063 1.00 53.78 90 PRO A N 1
ATOM 737 C CA . PRO A 1 90 ? 16.751 -7.167 0.983 1.00 53.78 90 PRO A CA 1
ATOM 738 C C . PRO A 1 90 ? 17.086 -6.512 2.319 1.00 53.78 90 PRO A C 1
ATOM 740 O O . PRO A 1 90 ? 17.205 -7.157 3.351 1.00 53.78 90 PRO A O 1
ATOM 743 N N . THR A 1 91 ? 17.273 -5.197 2.286 1.00 49.22 91 THR A N 1
ATOM 744 C CA . THR A 1 91 ? 17.611 -4.388 3.463 1.00 49.22 91 THR A CA 1
ATOM 745 C C . THR A 1 91 ? 16.403 -4.144 4.365 1.00 49.22 91 THR A C 1
ATOM 747 O O . THR A 1 91 ? 16.564 -3.907 5.556 1.00 49.22 91 THR A O 1
ATOM 750 N N . HIS A 1 92 ? 15.186 -4.217 3.816 1.00 54.78 92 HIS A N 1
ATOM 751 C CA . HIS A 1 92 ? 13.942 -3.948 4.541 1.00 54.78 92 HIS A CA 1
ATOM 752 C C . HIS A 1 92 ? 12.874 -5.016 4.259 1.00 54.78 92 HIS A C 1
ATOM 754 O O . HIS A 1 92 ? 11.740 -4.674 3.914 1.00 54.78 92 HIS A O 1
ATOM 760 N N . PRO A 1 93 ? 13.205 -6.313 4.403 1.00 56.84 93 PRO A N 1
ATOM 761 C CA . PRO A 1 93 ? 12.366 -7.404 3.926 1.00 56.84 93 PRO A CA 1
ATOM 762 C C . PRO A 1 93 ? 11.014 -7.459 4.640 1.00 56.84 93 PRO A C 1
ATOM 764 O O . PRO A 1 93 ? 10.047 -7.950 4.082 1.00 56.84 93 PRO A O 1
ATOM 767 N N . PHE A 1 94 ? 10.923 -6.897 5.848 1.00 64.69 94 PHE A N 1
ATOM 768 C CA . PHE A 1 94 ? 9.712 -6.894 6.664 1.00 64.69 94 PHE A CA 1
ATOM 769 C C . PHE A 1 94 ? 8.956 -5.562 6.672 1.00 64.69 94 PHE A C 1
ATOM 771 O O . PHE A 1 94 ? 7.912 -5.483 7.314 1.00 64.69 94 PHE A O 1
ATOM 778 N N . LEU A 1 95 ? 9.443 -4.501 6.015 1.00 76.69 95 LEU A N 1
ATOM 779 C CA . LEU A 1 95 ? 8.821 -3.172 6.124 1.00 76.69 95 LEU A CA 1
ATOM 780 C C . LEU A 1 95 ? 7.358 -3.205 5.667 1.00 76.69 95 LEU A C 1
ATOM 782 O O . LEU A 1 95 ? 6.456 -2.917 6.456 1.00 76.69 95 LEU A O 1
ATOM 786 N N . ASP A 1 96 ? 7.137 -3.629 4.427 1.00 80.06 96 ASP A N 1
ATOM 787 C CA . ASP A 1 96 ? 5.815 -3.624 3.807 1.00 80.06 96 ASP A CA 1
ATOM 788 C C . ASP A 1 96 ? 4.940 -4.769 4.372 1.00 80.06 96 ASP A C 1
ATOM 790 O O . ASP A 1 96 ? 3.784 -4.555 4.736 1.00 80.06 96 ASP A O 1
ATOM 794 N N . PHE A 1 97 ? 5.507 -5.961 4.617 1.00 82.19 97 PHE A N 1
ATOM 795 C CA . PHE A 1 97 ? 4.765 -7.084 5.216 1.00 82.19 97 PHE A CA 1
ATOM 796 C C . PHE A 1 97 ? 4.347 -6.846 6.675 1.00 82.19 97 PHE A C 1
ATOM 798 O O . PHE A 1 97 ? 3.234 -7.208 7.065 1.00 82.19 97 PHE A O 1
ATOM 805 N N . SER A 1 98 ? 5.194 -6.212 7.495 1.00 85.44 98 SER A N 1
ATOM 806 C CA . SER A 1 98 ? 4.827 -5.843 8.872 1.00 85.44 98 SER A CA 1
ATOM 807 C C . SER A 1 98 ? 3.728 -4.782 8.894 1.00 85.44 98 SER A C 1
ATOM 809 O O . SER A 1 98 ? 2.904 -4.759 9.811 1.00 85.44 98 SER A O 1
ATOM 811 N N . PHE A 1 99 ? 3.686 -3.909 7.886 1.00 91.44 99 PHE A N 1
ATOM 812 C CA . PHE A 1 99 ? 2.595 -2.964 7.710 1.00 91.44 99 PHE A CA 1
ATOM 813 C C . PHE A 1 99 ? 1.300 -3.667 7.298 1.00 91.44 99 PHE A C 1
ATOM 815 O O . PHE A 1 99 ? 0.274 -3.425 7.926 1.00 91.44 99 PHE A O 1
ATOM 822 N N . PHE A 1 100 ? 1.345 -4.613 6.359 1.00 90.31 100 PHE A N 1
ATOM 823 C CA . PHE A 1 100 ? 0.164 -5.404 5.993 1.00 90.31 100 PHE A CA 1
ATOM 824 C C . PHE A 1 100 ? -0.383 -6.212 7.173 1.00 90.31 100 PHE A C 1
ATOM 826 O O . PHE A 1 100 ? -1.589 -6.225 7.406 1.00 90.31 100 PHE A O 1
ATOM 833 N N . SER A 1 101 ? 0.493 -6.840 7.962 1.00 89.44 101 SER A N 1
ATOM 834 C CA . SER A 1 101 ? 0.097 -7.540 9.190 1.00 89.44 101 SER A CA 1
ATOM 835 C C . SER A 1 101 ? -0.579 -6.593 10.188 1.00 89.44 101 SER A C 1
ATOM 837 O O . SER A 1 101 ? -1.628 -6.920 10.740 1.00 89.44 101 SER A O 1
ATOM 839 N N . PHE A 1 102 ? -0.034 -5.384 10.364 1.00 92.75 102 PHE A N 1
ATOM 840 C CA . PHE A 1 102 ? -0.655 -4.343 11.181 1.00 92.75 102 PHE A CA 1
ATOM 841 C C . PHE A 1 102 ? -2.048 -3.954 10.658 1.00 92.75 102 PHE A C 1
ATOM 843 O O . PHE A 1 102 ? -2.998 -3.949 11.432 1.00 92.75 102 PHE A O 1
ATOM 850 N N . CYS A 1 103 ? -2.199 -3.695 9.357 1.00 93.81 103 CYS A N 1
ATOM 851 C CA . CYS A 1 103 ? -3.487 -3.351 8.750 1.00 93.81 103 CYS A CA 1
ATOM 852 C C . CYS A 1 103 ? -4.542 -4.446 8.964 1.00 93.81 103 CYS A C 1
ATOM 854 O O . CYS A 1 103 ? -5.650 -4.134 9.396 1.00 93.81 103 CYS A O 1
ATOM 856 N N . ARG A 1 104 ? -4.184 -5.724 8.764 1.00 93.38 104 ARG A N 1
ATOM 857 C CA . ARG A 1 104 ? -5.102 -6.851 9.015 1.00 93.38 104 ARG A CA 1
ATOM 858 C C . ARG A 1 104 ? -5.550 -6.927 10.473 1.00 93.38 104 ARG A C 1
ATOM 860 O O . ARG A 1 104 ? -6.730 -7.134 10.728 1.00 93.38 104 ARG A O 1
ATOM 867 N N . LYS A 1 105 ? -4.635 -6.717 11.427 1.00 94.38 105 LYS A N 1
ATOM 868 C CA . LYS A 1 105 ? -4.967 -6.686 12.865 1.00 94.38 105 LYS A CA 1
ATOM 869 C C . LYS A 1 105 ? -5.947 -5.566 13.228 1.00 94.38 105 LYS A C 1
ATOM 871 O O . LYS A 1 105 ? -6.675 -5.702 14.200 1.00 94.38 105 LYS A O 1
ATOM 876 N N . HIS A 1 106 ? -5.974 -4.489 12.446 1.00 94.75 106 HIS A N 1
ATOM 877 C CA . HIS A 1 106 ? -6.909 -3.374 12.596 1.00 94.75 106 HIS A CA 1
ATOM 878 C C . HIS A 1 106 ? -8.154 -3.496 11.693 1.00 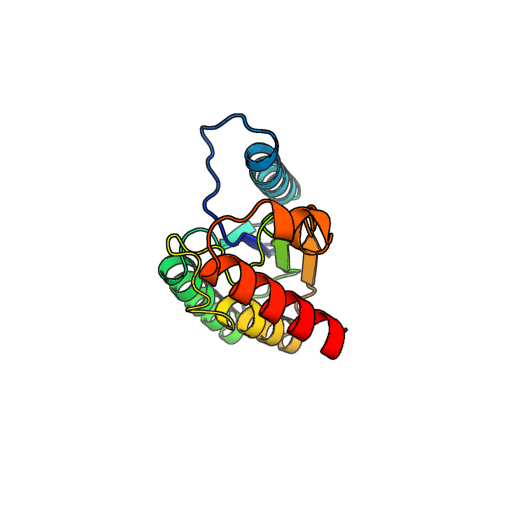94.75 106 HIS A C 1
ATOM 880 O O . HIS A 1 106 ? -8.863 -2.514 11.503 1.00 94.75 106 HIS A O 1
ATOM 886 N N . GLY A 1 107 ? -8.426 -4.676 11.121 1.00 94.56 107 GLY A N 1
ATOM 887 C CA . GLY A 1 107 ? -9.632 -4.931 10.323 1.00 94.56 107 GLY A CA 1
ATOM 888 C C . GLY A 1 107 ? -9.613 -4.351 8.905 1.00 94.56 107 GLY A C 1
ATOM 889 O O . GLY A 1 107 ? -10.618 -4.428 8.202 1.00 94.56 107 GLY A O 1
ATOM 890 N N . ILE A 1 108 ? -8.483 -3.800 8.452 1.00 96.31 108 ILE A N 1
ATOM 891 C CA . ILE A 1 108 ? -8.358 -3.227 7.109 1.00 96.31 108 ILE A CA 1
ATOM 892 C C . ILE A 1 108 ? -8.182 -4.367 6.102 1.00 96.31 108 ILE A C 1
ATOM 894 O O . ILE A 1 108 ? -7.205 -5.125 6.163 1.00 96.31 108 ILE A O 1
ATOM 898 N N . LYS A 1 109 ? -9.117 -4.474 5.152 1.00 94.94 109 LYS A N 1
ATOM 899 C CA . LYS A 1 109 ? -9.059 -5.456 4.059 1.00 94.94 109 LYS A CA 1
ATOM 900 C C . LYS A 1 109 ? -7.912 -5.119 3.109 1.00 94.94 109 LYS A C 1
ATOM 902 O O . LYS A 1 109 ? -7.657 -3.950 2.836 1.00 94.94 109 LYS A O 1
ATOM 907 N N . ILE A 1 110 ? -7.225 -6.138 2.595 1.00 92.94 110 ILE A N 1
ATOM 908 C CA . ILE A 1 110 ? -6.071 -5.957 1.706 1.00 92.94 110 ILE A CA 1
ATOM 909 C C . ILE A 1 110 ? -6.361 -6.596 0.350 1.00 92.94 110 ILE A C 1
ATOM 911 O O . ILE A 1 110 ? -6.563 -7.805 0.275 1.00 92.94 110 ILE A O 1
ATOM 915 N N . GLY A 1 111 ? -6.339 -5.790 -0.711 1.00 90.81 111 GLY A N 1
ATOM 916 C CA . GLY A 1 111 ? -6.308 -6.244 -2.099 1.00 90.81 111 GLY A CA 1
ATOM 917 C C . GLY A 1 111 ? -4.882 -6.172 -2.641 1.00 90.81 111 GLY A C 1
ATOM 918 O O . GLY A 1 111 ? -4.252 -5.118 -2.584 1.00 90.81 111 GLY A O 1
ATOM 919 N N . LEU A 1 112 ? -4.359 -7.283 -3.156 1.00 87.25 112 LEU A N 1
ATOM 920 C CA . LEU A 1 112 ? -3.021 -7.354 -3.741 1.00 87.25 112 LEU A CA 1
ATOM 921 C C . LEU A 1 112 ? -3.130 -7.600 -5.246 1.00 87.25 112 LEU A C 1
ATOM 923 O O . LEU A 1 112 ? -3.559 -8.669 -5.670 1.00 87.25 112 LEU A O 1
ATOM 927 N N . PHE A 1 113 ? -2.692 -6.632 -6.044 1.00 85.00 113 PHE A N 1
ATOM 928 C CA . PHE A 1 113 ? -2.460 -6.828 -7.467 1.00 85.00 113 PHE A CA 1
ATOM 929 C C . PHE A 1 113 ? -1.017 -7.287 -7.679 1.00 85.00 113 PHE A C 1
ATOM 931 O O . PHE A 1 113 ? -0.067 -6.504 -7.543 1.00 85.00 113 PHE A O 1
ATOM 938 N N . TYR A 1 114 ? -0.848 -8.573 -7.986 1.00 72.31 114 TYR A N 1
ATOM 939 C CA . TYR A 1 114 ? 0.464 -9.160 -8.221 1.00 72.31 114 TYR A CA 1
ATOM 940 C C . TYR A 1 114 ? 0.800 -9.153 -9.716 1.00 72.31 114 TYR A C 1
ATOM 942 O O . TYR A 1 114 ? 0.056 -9.716 -10.515 1.00 72.31 114 TYR A O 1
ATOM 950 N N . ARG A 1 115 ? 1.903 -8.497 -10.102 1.00 71.75 115 ARG A N 1
ATOM 951 C CA . ARG A 1 115 ? 2.401 -8.508 -11.490 1.00 71.75 115 ARG A CA 1
ATOM 952 C C . ARG A 1 115 ? 3.082 -9.830 -11.849 1.00 71.75 115 ARG A C 1
ATOM 954 O O . ARG A 1 115 ? 3.370 -10.640 -10.972 1.00 71.75 115 ARG A O 1
ATOM 961 N N . ASP A 1 116 ? 3.384 -9.989 -13.139 1.00 67.00 116 ASP A N 1
ATOM 962 C CA . ASP A 1 116 ? 4.069 -11.148 -13.711 1.00 67.00 116 ASP A CA 1
ATOM 963 C C . ASP A 1 116 ? 5.261 -11.623 -12.870 1.00 67.00 116 ASP A C 1
ATOM 965 O O . ASP A 1 116 ? 6.188 -10.871 -12.546 1.00 67.00 116 ASP A O 1
ATOM 969 N N . ILE A 1 117 ? 5.240 -12.916 -12.554 1.00 65.56 117 ILE A N 1
ATOM 970 C CA . ILE A 1 117 ? 6.198 -13.587 -11.675 1.00 65.56 117 ILE A CA 1
ATOM 971 C C . ILE A 1 117 ? 7.296 -14.252 -12.507 1.00 65.56 117 ILE A C 1
ATOM 973 O O . ILE A 1 117 ? 7.576 -15.439 -12.350 1.00 65.56 117 ILE A O 1
ATOM 977 N N . TYR A 1 118 ? 7.928 -13.505 -13.417 1.00 62.31 118 TYR A N 1
ATOM 978 C CA . TYR A 1 118 ? 8.962 -14.070 -14.297 1.00 62.31 118 TYR A CA 1
ATOM 979 C C . TYR A 1 118 ? 10.087 -14.743 -13.496 1.00 62.31 118 TYR A C 1
ATOM 981 O O . TYR A 1 118 ? 10.580 -15.802 -13.871 1.00 62.31 118 TYR A O 1
ATOM 989 N N . TRP A 1 119 ? 10.402 -14.202 -12.316 1.00 56.34 119 TRP A N 1
ATOM 990 C CA . TRP A 1 119 ? 11.398 -14.754 -11.403 1.00 56.34 119 TRP A CA 1
ATOM 991 C C . TRP A 1 119 ? 11.029 -16.105 -10.788 1.00 56.34 119 TRP A C 1
ATOM 993 O O . TRP A 1 119 ? 11.911 -16.681 -10.163 1.00 56.34 119 TRP A O 1
ATOM 1003 N N . LYS A 1 120 ? 9.812 -16.645 -10.940 1.00 59.66 120 LYS A N 1
ATOM 1004 C CA . LYS A 1 120 ? 9.458 -18.014 -10.507 1.00 59.66 120 LYS A CA 1
ATOM 1005 C C . LYS A 1 120 ? 9.778 -19.071 -11.575 1.00 59.66 120 LYS A C 1
ATOM 1007 O O . LYS A 1 120 ? 9.985 -20.226 -11.231 1.00 59.66 120 LYS A O 1
ATOM 1012 N N . PHE A 1 121 ? 9.914 -18.683 -12.843 1.00 64.88 121 PHE A N 1
ATOM 1013 C CA . PHE A 1 121 ? 10.194 -19.617 -13.938 1.00 64.88 121 PHE A CA 1
ATOM 1014 C C . PHE A 1 121 ? 11.690 -19.923 -14.057 1.00 64.88 121 PHE A C 1
ATOM 1016 O O . PHE A 1 121 ? 12.528 -19.023 -13.975 1.00 64.88 121 PHE A O 1
ATOM 1023 N N . GLU A 1 122 ? 12.055 -21.191 -14.246 1.00 58.66 122 GLU A N 1
ATOM 1024 C CA . GLU A 1 122 ? 13.452 -21.659 -14.313 1.00 58.66 122 GLU A CA 1
ATOM 1025 C C . GLU A 1 122 ? 14.303 -20.885 -15.332 1.00 58.66 122 GLU A C 1
ATOM 1027 O O . GLU A 1 122 ? 15.437 -20.511 -15.034 1.00 58.66 122 GLU A O 1
ATOM 1032 N N . LEU A 1 123 ? 13.699 -20.518 -16.466 1.00 57.88 123 LEU A N 1
ATOM 1033 C CA . LEU A 1 123 ? 14.311 -19.740 -17.550 1.00 57.88 123 LEU A CA 1
ATOM 1034 C C . LEU A 1 123 ? 14.822 -18.350 -17.126 1.00 57.88 123 LEU A C 1
ATOM 1036 O O . LEU A 1 123 ? 15.673 -17.774 -17.798 1.00 57.88 123 LEU A O 1
ATOM 1040 N N . TYR A 1 124 ? 14.335 -17.788 -16.016 1.00 55.84 124 TYR A N 1
ATOM 1041 C CA . TYR A 1 124 ? 14.805 -16.486 -15.541 1.00 55.84 124 TYR A CA 1
ATOM 1042 C C . TYR A 1 124 ? 16.215 -16.571 -14.939 1.00 55.84 124 TYR A C 1
ATOM 1044 O O . TYR A 1 124 ? 17.022 -15.665 -15.139 1.00 55.84 124 TYR A O 1
ATOM 1052 N N . GLY A 1 125 ? 16.546 -17.672 -14.252 1.00 56.22 125 GLY A N 1
ATOM 1053 C CA . GLY A 1 125 ? 17.833 -17.844 -13.566 1.00 56.22 125 GLY A CA 1
ATOM 1054 C C . GLY A 1 125 ? 19.028 -17.942 -14.518 1.00 56.22 125 GLY A C 1
ATOM 1055 O O . GLY A 1 125 ? 20.099 -17.420 -14.215 1.00 56.22 125 GLY A O 1
ATOM 1056 N N . SER A 1 126 ? 18.829 -18.532 -15.697 1.00 56.41 126 SER A N 1
ATOM 1057 C CA . SER A 1 126 ? 19.865 -18.731 -16.719 1.00 56.41 126 SER A CA 1
ATOM 1058 C C . SER A 1 126 ? 20.292 -17.440 -17.431 1.00 56.41 126 SER A C 1
ATOM 1060 O O . SER A 1 126 ? 21.377 -17.388 -18.005 1.00 56.41 126 SER A O 1
ATOM 1062 N N . SER A 1 127 ? 19.491 -16.371 -17.350 1.00 57.44 127 SER A N 1
ATOM 1063 C CA . SER A 1 127 ? 19.809 -15.059 -17.941 1.00 57.44 127 SER A CA 1
ATOM 1064 C C . SER A 1 127 ? 20.582 -14.115 -17.002 1.00 57.44 127 SER A C 1
ATOM 1066 O O . SER A 1 127 ? 21.075 -13.064 -17.425 1.00 57.44 127 SER A O 1
ATOM 1068 N N . ILE A 1 128 ? 20.727 -14.476 -15.721 1.00 60.34 128 ILE A N 1
ATOM 1069 C CA . ILE A 1 128 ? 21.300 -13.605 -14.689 1.00 60.34 128 ILE A CA 1
ATOM 1070 C C . ILE A 1 128 ? 22.806 -13.845 -14.564 1.00 60.34 128 ILE A C 1
ATOM 1072 O O . ILE A 1 128 ? 23.25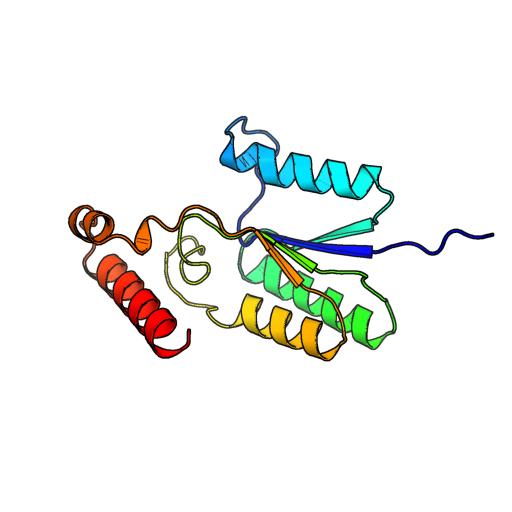7 -14.802 -13.942 1.00 60.34 128 ILE A O 1
ATOM 1076 N N . LYS A 1 129 ? 23.610 -12.906 -15.077 1.00 62.81 129 LYS A N 1
ATOM 1077 C CA . LYS A 1 129 ? 25.083 -12.967 -14.976 1.00 62.81 129 LYS A CA 1
ATOM 1078 C C . LYS A 1 129 ? 25.613 -12.764 -13.545 1.00 62.81 129 LYS A C 1
ATOM 1080 O O . LYS A 1 129 ? 26.726 -13.175 -13.229 1.00 62.81 129 LYS A O 1
ATOM 1085 N N . SER A 1 130 ? 24.833 -12.129 -12.665 1.00 63.78 130 SER A N 1
ATOM 1086 C CA . SER A 1 130 ? 25.230 -11.857 -11.277 1.00 63.78 130 SER A CA 1
ATOM 1087 C C . SER A 1 130 ? 24.850 -13.007 -10.342 1.00 63.78 130 SER A C 1
ATOM 1089 O O . SER A 1 130 ? 23.696 -13.129 -9.928 1.00 63.78 130 SER A O 1
ATOM 1091 N N . LYS A 1 131 ? 25.845 -13.802 -9.927 1.00 64.38 131 LYS A N 1
ATOM 1092 C CA . LYS A 1 131 ? 25.675 -14.912 -8.965 1.00 64.38 131 LYS A CA 1
ATOM 1093 C C . LYS A 1 131 ? 25.019 -14.470 -7.647 1.00 64.38 131 LYS A C 1
ATOM 1095 O O . LYS A 1 131 ? 24.240 -15.212 -7.059 1.00 64.38 131 LYS A O 1
ATOM 1100 N N . ARG A 1 132 ? 25.283 -13.235 -7.201 1.00 59.03 132 ARG A N 1
ATOM 1101 C CA . ARG A 1 132 ? 24.690 -12.660 -5.982 1.00 59.03 132 ARG A CA 1
ATOM 1102 C C . ARG A 1 132 ? 23.186 -12.410 -6.132 1.00 59.03 132 ARG A C 1
ATOM 1104 O O . ARG A 1 132 ? 22.426 -12.720 -5.222 1.00 59.03 132 ARG A O 1
ATOM 1111 N N . LEU A 1 133 ? 22.760 -11.880 -7.280 1.00 59.19 133 LEU A N 1
ATOM 1112 C CA . LEU A 1 133 ? 21.344 -11.647 -7.579 1.00 59.19 133 LEU A CA 1
ATOM 1113 C C . LEU A 1 133 ? 20.585 -12.970 -7.756 1.00 59.19 133 LEU A C 1
ATOM 1115 O O . LEU A 1 133 ? 19.472 -13.104 -7.253 1.00 59.19 133 LEU A O 1
ATOM 1119 N N . LEU A 1 134 ? 21.217 -13.956 -8.403 1.00 63.50 134 LEU A N 1
ATOM 1120 C CA . LEU A 1 134 ? 20.675 -15.307 -8.550 1.00 63.50 134 LEU A CA 1
ATOM 1121 C C . LEU A 1 134 ? 20.424 -15.965 -7.183 1.00 63.50 134 LEU A C 1
ATOM 1123 O O . LEU A 1 134 ? 19.325 -16.457 -6.939 1.00 63.50 134 LEU A O 1
ATOM 1127 N N . ASN A 1 135 ? 21.389 -15.884 -6.261 1.00 59.47 135 ASN A N 1
ATOM 1128 C CA . ASN A 1 135 ? 21.232 -16.416 -4.904 1.00 59.47 135 ASN A CA 1
ATOM 1129 C C . ASN A 1 135 ? 20.089 -15.740 -4.129 1.00 59.47 135 ASN A C 1
ATOM 1131 O O . ASN A 1 135 ? 19.329 -16.427 -3.453 1.00 59.47 135 ASN A O 1
ATOM 1135 N N . TYR A 1 136 ? 19.906 -14.418 -4.251 1.00 62.12 136 TYR A N 1
ATOM 1136 C CA . TYR A 1 136 ? 18.764 -13.751 -3.615 1.00 62.12 136 TYR A CA 1
ATOM 1137 C C . TYR A 1 136 ? 17.421 -14.218 -4.185 1.00 62.12 136 TYR A C 1
ATOM 1139 O O . TYR A 1 136 ? 16.480 -14.417 -3.423 1.00 62.12 136 TYR A O 1
ATOM 1147 N N . ILE A 1 137 ? 17.322 -14.428 -5.498 1.00 63.72 137 ILE A N 1
ATOM 1148 C CA . ILE A 1 137 ? 16.091 -14.925 -6.130 1.00 63.72 137 ILE A CA 1
ATOM 1149 C C . ILE A 1 137 ? 15.789 -16.359 -5.689 1.00 63.72 137 ILE A C 1
ATOM 1151 O O . ILE A 1 137 ? 14.641 -16.654 -5.361 1.00 63.72 137 ILE A O 1
ATOM 1155 N N . LEU A 1 138 ? 16.801 -17.227 -5.622 1.00 59.41 138 LEU A N 1
ATOM 1156 C CA . LEU A 1 138 ? 16.648 -18.602 -5.139 1.00 59.41 138 LEU A CA 1
ATOM 1157 C C . LEU A 1 138 ? 16.209 -18.646 -3.668 1.00 59.41 138 LEU A C 1
ATOM 1159 O O . LEU A 1 138 ? 15.260 -19.355 -3.347 1.00 59.41 138 LEU A O 1
ATOM 1163 N N . CYS A 1 139 ? 16.806 -17.828 -2.793 1.00 57.03 139 CYS A N 1
ATOM 1164 C CA . CYS A 1 139 ? 16.368 -17.724 -1.396 1.00 57.03 139 CYS A CA 1
ATOM 1165 C C . CYS A 1 139 ? 14.909 -17.261 -1.273 1.00 57.03 139 CYS A C 1
ATOM 1167 O O . CYS A 1 139 ? 14.176 -17.739 -0.412 1.00 57.03 139 CYS A O 1
ATOM 1169 N N . ILE A 1 140 ? 14.474 -16.337 -2.134 1.00 60.50 140 ILE A N 1
ATOM 1170 C CA . ILE A 1 140 ? 13.092 -15.848 -2.138 1.00 60.50 140 ILE A CA 1
ATOM 1171 C C . ILE A 1 140 ? 12.127 -16.921 -2.652 1.00 60.50 140 ILE A C 1
ATOM 1173 O O . ILE A 1 140 ? 11.053 -17.074 -2.074 1.00 60.50 140 ILE A O 1
ATOM 1177 N N . ARG A 1 141 ? 12.502 -17.683 -3.690 1.00 60.22 141 ARG A N 1
ATOM 1178 C CA . ARG A 1 141 ? 11.719 -18.839 -4.163 1.00 60.22 141 ARG A CA 1
ATOM 1179 C C . ARG A 1 141 ? 11.526 -19.863 -3.054 1.00 60.22 141 ARG A C 1
ATOM 1181 O O . ARG A 1 141 ? 10.388 -20.193 -2.749 1.00 60.22 141 ARG A O 1
ATOM 1188 N N . PHE A 1 142 ? 12.620 -20.272 -2.414 1.00 55.03 142 PHE A N 1
ATOM 1189 C CA . PHE A 1 142 ? 12.586 -21.240 -1.322 1.00 55.03 142 PHE A CA 1
ATOM 1190 C C . PHE A 1 142 ? 11.719 -20.748 -0.155 1.00 55.03 142 PHE A C 1
ATOM 1192 O O . PHE A 1 142 ? 10.882 -21.482 0.357 1.00 55.03 142 PHE A O 1
ATOM 1199 N N . PHE A 1 143 ? 11.851 -19.475 0.233 1.00 49.88 143 PHE A N 1
ATOM 1200 C CA . PHE A 1 143 ? 11.034 -18.902 1.304 1.00 49.88 143 PHE A CA 1
ATOM 1201 C C . PHE A 1 143 ? 9.534 -18.924 0.979 1.00 49.88 143 PHE A C 1
ATOM 1203 O O . PHE A 1 143 ? 8.727 -19.189 1.868 1.00 49.88 143 PHE A O 1
ATOM 1210 N N . ILE A 1 144 ? 9.166 -18.668 -0.280 1.00 56.28 144 ILE A N 1
ATOM 1211 C CA . ILE A 1 144 ? 7.774 -18.702 -0.739 1.00 56.28 144 ILE A CA 1
ATOM 1212 C C . ILE A 1 144 ? 7.259 -20.142 -0.810 1.00 56.28 144 ILE A C 1
ATOM 1214 O O . ILE A 1 144 ? 6.171 -20.392 -0.312 1.00 56.28 144 ILE A O 1
ATOM 1218 N N . GLU A 1 145 ? 8.024 -21.091 -1.351 1.00 55.31 145 GLU A N 1
ATOM 1219 C CA . GLU A 1 145 ? 7.624 -22.507 -1.436 1.00 55.31 145 GLU A CA 1
ATOM 1220 C C . GLU A 1 145 ? 7.405 -23.153 -0.065 1.00 55.31 145 GLU A C 1
ATOM 1222 O O . GLU A 1 145 ? 6.478 -23.937 0.097 1.00 55.31 145 GLU A O 1
ATOM 1227 N N . VAL A 1 146 ? 8.209 -22.790 0.935 1.00 47.12 146 VAL A N 1
ATOM 1228 C CA . VAL A 1 146 ? 8.101 -23.349 2.293 1.00 47.12 146 VAL A CA 1
ATOM 1229 C C . VAL A 1 146 ? 6.927 -22.756 3.092 1.00 47.12 146 VAL A C 1
ATOM 1231 O O . VAL A 1 146 ? 6.475 -23.372 4.053 1.00 47.12 146 VAL A O 1
ATOM 1234 N N . HIS A 1 147 ? 6.424 -21.573 2.721 1.00 40.94 147 HIS A N 1
ATOM 1235 C CA . HIS A 1 147 ? 5.401 -20.838 3.487 1.00 40.94 147 HIS A CA 1
ATOM 1236 C C . HIS A 1 147 ? 4.121 -20.527 2.684 1.00 40.94 147 HIS A C 1
ATOM 1238 O O . HIS A 1 147 ? 3.377 -19.621 3.073 1.00 40.94 147 HIS A O 1
ATOM 1244 N N . SER A 1 148 ? 3.888 -21.224 1.564 1.00 39.66 148 SER A N 1
ATOM 1245 C CA . SER A 1 148 ? 2.646 -21.148 0.770 1.00 39.66 148 SER A CA 1
ATOM 1246 C C . SER A 1 148 ? 1.634 -22.204 1.190 1.00 39.66 148 SER A C 1
ATOM 1248 O O . SER A 1 148 ? 2.070 -23.321 1.537 1.00 39.66 148 SER A O 1
#

pLDDT: mean 76.36, std 18.09, range [39.66, 97.56]

Sequence (148 aa):
MEKSIQRMIFHIPMRINRERASASSIRPVKMIEAFERLGYEVILIEGNASQRKKRIKEIKHNIRKGVTYDFLYSESSTMPTLLTEKHHCPTHPFLDFSFFSFCRKHGIKIGLFYRDIYWKFELYGSSIKSKRLLNYILCIRFFIEVHS